Protein AF-A0A3N5Y7V4-F1 (afdb_monomer)

Foldseek 3Di:
DDDDDDDDDDCAQVNQLVVCLVVQHKKKWKWWWAQPVQRAIQIDMFMGHHDNVVRQVVVQPPDDVVVVVRTDGIDTDDMGRDPLLNLLVSQLVCVVRFHAVCVVGRHPHPHGSDDPPDPCNVVSVVSVCVRPNHDD

Solvent-accessible surface area (backbone atoms only — not comparable to full-atom values): 7579 Å² total; per-residue (Å²): 138,84,86,75,87,73,93,77,77,89,72,49,58,67,55,56,35,51,55,32,34,77,68,64,33,67,36,24,29,24,30,38,23,44,20,83,87,78,70,28,40,28,52,39,69,48,68,35,61,48,55,66,64,60,34,48,51,56,55,61,71,43,97,49,74,54,55,84,71,52,29,50,74,72,42,83,73,51,65,31,73,45,66,48,25,34,47,16,42,26,32,52,46,30,50,74,42,43,22,20,38,75,77,79,28,62,16,58,26,65,55,63,76,55,58,92,83,44,88,57,48,66,57,23,41,48,38,14,35,75,69,68,48,79,88,130

Nearest PDB structures (foldseek):
  9cgu-assembly1_A  TM=3.279E-01  e=9.730E-01  Streptococcus pyogenes
  8ygj-assembly1_A  TM=2.634E-01  e=5.806E-01  Streptococcus pyogenes serotype M1
  8kag-assembly1_B  TM=3.037E-01  e=9.122E-01  Streptococcus pyogenes serotype M1
  8kaj-assembly1_B  TM=1.884E-01  e=5.806E-01  Streptococcus pyogenes serotype M1
  8fzt-assembly1_E  TM=1.696E-01  e=7.047E-01  Streptococcus pyogenes

Sequence (136 aa):
MGYAPYVGELIDAYDLVSVAVEAGQTIYVTYTKTNAQTGEVYSGRASGIGTPEEVVDRRDATPHHKNSEGFGPAVLDKATTDPQAARGREQLLIEKHGSARSAGGTSGNAINGISSRNQKKATYIKKAIEWFGKVF

pLDDT: mean 88.81, std 15.63, range [35.41, 98.31]

Secondary structure (DSSP, 8-state):
----PPSSS---HHHHHHHHHHTT--EEEEEEEEBTTT--EEEEEEEESS-HHHHHHHHHHS--HHHHTTB---EEEEEES-HHHHHHHHHHHHHHTT--GGGT--SS-SS-SS-TT-TTHHHHHHHHHHHH----

Mean predicted aligned error: 5.89 Å

Radius of gyration: 15.35 Å; Cα contacts (8 Å, |Δi|>4): 248; chains: 1; bounding box: 39×33×46 Å

Structure (mmCIF, N/CA/C/O backbone):
data_AF-A0A3N5Y7V4-F1
#
_entry.id   AF-A0A3N5Y7V4-F1
#
loop_
_atom_site.group_PDB
_atom_site.id
_atom_site.type_symbol
_atom_site.label_atom_id
_atom_site.label_alt_id
_atom_site.label_comp_id
_atom_site.label_asym_id
_atom_site.label_entity_id
_atom_site.label_seq_id
_atom_site.pdbx_PDB_ins_code
_atom_site.Cartn_x
_atom_site.Cartn_y
_atom_site.Cartn_z
_atom_site.occupancy
_atom_site.B_iso_or_equiv
_atom_site.auth_seq_id
_atom_site.auth_comp_id
_atom_site.auth_asym_id
_atom_site.auth_atom_id
_atom_site.pdbx_PDB_model_num
ATOM 1 N N . MET A 1 1 ? 22.535 -0.803 -10.447 1.00 35.41 1 MET A N 1
ATOM 2 C CA . MET A 1 1 ? 22.234 -1.543 -11.687 1.00 35.41 1 MET A CA 1
ATOM 3 C C . MET A 1 1 ? 20.761 -1.301 -11.977 1.00 35.41 1 MET A C 1
ATOM 5 O O . MET A 1 1 ? 19.920 -1.841 -11.276 1.00 35.41 1 MET A O 1
ATOM 9 N N . GLY A 1 2 ? 20.461 -0.316 -12.826 1.00 36.81 2 GLY A N 1
ATOM 10 C CA . GLY A 1 2 ? 19.090 0.126 -13.086 1.00 36.81 2 GLY A CA 1
ATOM 11 C C . GLY A 1 2 ? 18.507 -0.653 -14.254 1.00 36.81 2 GLY A C 1
ATOM 12 O O . GLY A 1 2 ? 19.068 -0.603 -15.343 1.00 36.81 2 GLY A O 1
ATOM 13 N N . TYR A 1 3 ? 17.406 -1.362 -14.025 1.00 40.50 3 TYR A N 1
ATOM 14 C CA . TYR A 1 3 ? 16.579 -1.876 -15.109 1.00 40.50 3 TYR A CA 1
ATOM 15 C C . TYR A 1 3 ? 15.695 -0.731 -15.607 1.00 40.50 3 TYR A C 1
ATOM 17 O O . TYR A 1 3 ? 14.761 -0.312 -14.927 1.00 40.50 3 TYR A O 1
ATOM 25 N N . ALA A 1 4 ? 16.030 -0.188 -16.773 1.00 38.94 4 ALA A N 1
ATOM 26 C CA . ALA A 1 4 ? 15.096 0.580 -17.582 1.00 38.94 4 ALA A CA 1
ATOM 27 C C . ALA A 1 4 ? 14.475 -0.408 -18.580 1.00 38.94 4 ALA A C 1
ATOM 29 O O . ALA A 1 4 ? 15.222 -0.913 -19.422 1.00 38.94 4 ALA A O 1
ATOM 30 N N . PRO A 1 5 ? 13.175 -0.749 -18.494 1.00 51.03 5 PRO A N 1
ATOM 31 C CA . PRO A 1 5 ? 12.585 -1.593 -19.516 1.00 51.03 5 PRO A CA 1
ATOM 32 C C . PRO A 1 5 ? 12.507 -0.803 -20.824 1.00 51.03 5 PRO A C 1
ATOM 34 O O . PRO A 1 5 ? 11.995 0.318 -20.888 1.00 51.03 5 PRO A O 1
ATOM 37 N N . TYR A 1 6 ? 13.132 -1.410 -21.829 1.00 47.09 6 TYR A N 1
ATOM 38 C CA . TYR A 1 6 ? 13.212 -0.988 -23.214 1.00 47.09 6 TYR A CA 1
ATOM 39 C C . TYR 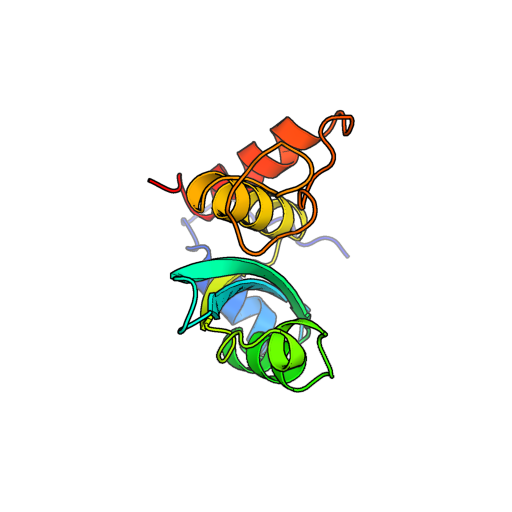A 1 6 ? 11.823 -1.001 -23.862 1.00 47.09 6 TYR A C 1
ATOM 41 O O . TYR A 1 6 ? 10.941 -1.774 -23.502 1.00 47.09 6 TYR A O 1
ATOM 49 N N . VAL A 1 7 ? 11.673 -0.115 -24.835 1.00 51.66 7 VAL A N 1
ATOM 50 C CA . VAL A 1 7 ? 10.528 0.061 -25.726 1.00 51.66 7 VAL A CA 1
ATOM 51 C C . VAL A 1 7 ? 10.233 -1.194 -26.561 1.00 51.66 7 VAL A C 1
ATOM 53 O O . VAL A 1 7 ? 11.108 -1.669 -27.278 1.00 51.66 7 VAL A O 1
ATOM 56 N N . GLY A 1 8 ? 8.983 -1.664 -26.530 1.00 39.25 8 GLY A N 1
ATOM 57 C CA . GLY A 1 8 ? 8.447 -2.674 -27.450 1.00 39.25 8 GLY A CA 1
ATOM 58 C C . GLY A 1 8 ? 7.723 -3.798 -26.712 1.00 39.25 8 GLY A C 1
ATOM 59 O O . GLY A 1 8 ? 8.375 -4.630 -26.106 1.00 39.25 8 GLY A O 1
ATOM 60 N N . GLU A 1 9 ? 6.392 -3.804 -26.811 1.00 46.28 9 GLU A N 1
ATOM 61 C CA . GLU A 1 9 ? 5.428 -4.686 -26.125 1.00 46.28 9 GLU A CA 1
ATOM 62 C C . GLU A 1 9 ? 5.101 -4.272 -24.677 1.00 46.28 9 GLU A C 1
ATOM 64 O O . GLU A 1 9 ? 5.963 -4.106 -23.817 1.00 46.28 9 GLU A O 1
ATOM 69 N N . LEU A 1 10 ? 3.811 -4.015 -24.430 1.00 47.25 10 LEU A N 1
ATOM 70 C CA . LEU A 1 10 ? 3.253 -3.716 -23.111 1.00 47.25 10 LEU A CA 1
ATOM 71 C C . LEU A 1 10 ? 3.360 -4.979 -22.254 1.00 47.25 10 LEU A C 1
ATOM 73 O O . LEU A 1 10 ? 2.422 -5.765 -22.191 1.00 47.25 10 LEU A O 1
ATOM 77 N N . ILE A 1 11 ? 4.513 -5.173 -21.621 1.00 54.28 11 ILE A N 1
ATOM 78 C CA . ILE A 1 11 ? 4.654 -6.109 -20.509 1.00 54.28 11 ILE A CA 1
ATOM 79 C C . ILE A 1 11 ? 3.672 -5.631 -19.432 1.00 54.28 11 ILE A C 1
ATOM 81 O O . ILE A 1 11 ? 3.804 -4.507 -18.933 1.00 54.28 11 ILE A O 1
ATOM 85 N N . ASP A 1 12 ? 2.652 -6.435 -19.125 1.00 65.19 12 ASP A N 1
ATOM 86 C CA . ASP A 1 12 ? 1.695 -6.100 -18.070 1.00 65.19 12 ASP A CA 1
ATOM 87 C C . ASP A 1 12 ? 2.447 -6.030 -16.728 1.00 65.19 12 ASP A C 1
ATOM 89 O O . ASP A 1 12 ? 3.474 -6.679 -16.516 1.00 65.19 12 ASP A O 1
ATOM 93 N N . ALA A 1 13 ? 1.951 -5.237 -15.783 1.00 63.50 13 ALA A N 1
ATOM 94 C CA . ALA A 1 13 ? 2.515 -5.134 -14.441 1.00 63.50 13 ALA A CA 1
ATOM 95 C C . ALA A 1 13 ? 2.708 -6.514 -13.782 1.00 63.50 13 ALA A C 1
ATOM 97 O O . ALA A 1 13 ? 3.644 -6.696 -13.000 1.00 63.50 13 ALA A O 1
ATOM 98 N N . TYR A 1 14 ? 1.845 -7.480 -14.115 1.00 67.31 14 TYR A N 1
ATOM 99 C CA . TYR A 1 14 ? 1.928 -8.859 -13.638 1.00 67.31 14 TYR A CA 1
ATOM 100 C C . TYR A 1 14 ? 3.138 -9.622 -14.206 1.00 67.31 14 TYR A C 1
ATOM 102 O O . TYR A 1 14 ? 3.795 -10.372 -13.479 1.00 67.31 14 TYR A O 1
ATOM 110 N N . ASP A 1 15 ? 3.499 -9.364 -15.462 1.00 82.25 15 ASP A N 1
ATOM 111 C CA . ASP A 1 15 ? 4.665 -9.971 -16.105 1.00 82.25 15 ASP A CA 1
ATOM 112 C C . ASP A 1 15 ? 5.966 -9.416 -15.504 1.00 82.25 15 ASP A C 1
ATOM 114 O O . ASP A 1 15 ? 6.892 -10.173 -15.212 1.00 82.25 15 ASP A O 1
ATOM 118 N N . LEU A 1 16 ? 6.026 -8.111 -15.199 1.00 88.44 16 LEU A N 1
ATOM 119 C CA . LEU A 1 16 ? 7.190 -7.511 -14.524 1.00 88.44 16 LEU A CA 1
ATOM 120 C C . LEU A 1 16 ? 7.408 -8.063 -13.111 1.00 88.44 16 LEU A C 1
ATOM 122 O O . LEU A 1 16 ? 8.551 -8.243 -12.686 1.00 88.44 16 LEU A O 1
ATOM 126 N N . VAL A 1 17 ? 6.325 -8.306 -12.369 1.00 93.00 17 VAL A N 1
ATOM 127 C CA . VAL A 1 17 ? 6.404 -8.912 -11.034 1.00 93.00 17 VAL A CA 1
ATOM 128 C C . VAL A 1 17 ? 6.904 -10.347 -11.142 1.00 93.00 17 VAL A C 1
ATOM 130 O O . VAL A 1 17 ? 7.823 -10.703 -10.413 1.00 93.00 17 VAL A O 1
ATOM 133 N N . SER A 1 18 ? 6.373 -11.138 -12.075 1.00 92.44 18 SER A N 1
ATOM 134 C CA . SER A 1 18 ? 6.783 -12.535 -12.270 1.00 92.44 18 SER A CA 1
ATOM 135 C C . SER A 1 18 ? 8.274 -12.646 -12.608 1.00 92.44 18 SER A C 1
ATOM 137 O O . SER A 1 18 ? 8.999 -13.374 -11.932 1.00 92.44 18 SER A O 1
ATOM 139 N N . VAL A 1 19 ? 8.773 -11.820 -13.537 1.00 94.25 19 VAL A N 1
ATOM 140 C CA . VAL A 1 19 ? 10.209 -11.746 -13.872 1.00 94.25 19 VAL A CA 1
ATOM 141 C C . VAL A 1 19 ? 11.060 -11.377 -12.652 1.00 94.25 19 VAL A C 1
ATOM 143 O O . VAL A 1 19 ? 12.121 -11.960 -12.428 1.00 94.25 19 VAL A O 1
ATOM 146 N N . ALA A 1 20 ? 10.611 -10.419 -11.837 1.00 94.69 20 ALA A N 1
ATOM 147 C CA . ALA A 1 20 ? 11.326 -10.037 -10.622 1.00 94.69 20 ALA A CA 1
ATOM 148 C C . ALA A 1 20 ? 11.359 -11.173 -9.588 1.00 94.69 20 ALA A C 1
ATOM 150 O O . ALA A 1 20 ? 12.398 -11.390 -8.963 1.00 94.69 20 ALA A O 1
ATOM 151 N N . VAL A 1 21 ? 10.257 -11.914 -9.425 1.00 95.62 21 VAL A N 1
ATOM 152 C CA . VAL A 1 21 ? 10.183 -13.081 -8.533 1.00 95.62 21 VAL A CA 1
ATOM 153 C C . VAL A 1 21 ? 11.150 -14.172 -8.990 1.00 95.62 21 VAL A C 1
ATOM 155 O O . VAL A 1 21 ? 11.956 -14.636 -8.184 1.00 95.62 21 VAL A O 1
ATOM 158 N N . GLU A 1 22 ? 11.136 -14.525 -10.277 1.00 95.81 22 GLU A N 1
ATOM 159 C CA . GLU A 1 22 ? 12.045 -15.519 -10.868 1.00 95.81 22 GLU A CA 1
ATOM 160 C C . GLU A 1 22 ? 13.518 -15.113 -10.728 1.00 95.81 22 GLU A C 1
ATOM 162 O O . GLU A 1 22 ? 14.379 -15.943 -10.438 1.00 95.81 22 GLU A O 1
ATOM 167 N N . ALA A 1 23 ? 13.811 -13.818 -10.860 1.00 96.12 23 ALA A N 1
ATOM 168 C CA . ALA A 1 23 ? 15.148 -13.263 -10.674 1.00 96.12 23 ALA A CA 1
ATOM 169 C C . ALA A 1 23 ? 15.561 -13.100 -9.194 1.00 96.12 23 ALA A C 1
ATOM 171 O O . ALA A 1 23 ? 16.647 -12.581 -8.921 1.00 96.12 23 ALA A O 1
ATOM 172 N N . GLY A 1 24 ? 14.715 -13.486 -8.231 1.00 95.94 24 GLY A N 1
ATOM 173 C CA . GLY A 1 24 ? 14.986 -13.334 -6.797 1.00 95.94 24 GLY A CA 1
ATOM 174 C C . GLY A 1 24 ? 15.076 -11.874 -6.339 1.00 95.94 24 GLY A C 1
ATOM 175 O O . GLY A 1 24 ? 15.766 -11.559 -5.367 1.00 95.94 24 GLY A O 1
ATOM 176 N N . GLN A 1 25 ? 14.419 -10.960 -7.049 1.00 97.38 25 GLN A N 1
ATOM 177 C CA . GLN A 1 25 ? 14.408 -9.534 -6.745 1.00 97.38 25 GLN A CA 1
ATOM 178 C C . GLN A 1 25 ? 13.312 -9.182 -5.733 1.00 97.38 25 GLN A C 1
ATOM 180 O O . GLN A 1 25 ? 12.360 -9.924 -5.500 1.00 97.38 25 GLN A O 1
ATOM 185 N N . THR A 1 26 ? 13.459 -8.018 -5.097 1.00 97.38 26 THR A N 1
ATOM 186 C CA . THR A 1 26 ? 12.434 -7.501 -4.184 1.00 97.38 26 THR A CA 1
ATOM 187 C C . THR A 1 26 ? 11.239 -6.977 -4.971 1.00 97.38 26 THR A C 1
ATOM 189 O O . THR A 1 26 ? 11.396 -6.115 -5.835 1.00 97.38 26 THR A O 1
ATOM 192 N N . ILE A 1 27 ? 10.049 -7.431 -4.593 1.00 98.06 27 ILE A N 1
ATOM 193 C CA . ILE A 1 27 ? 8.769 -6.877 -5.03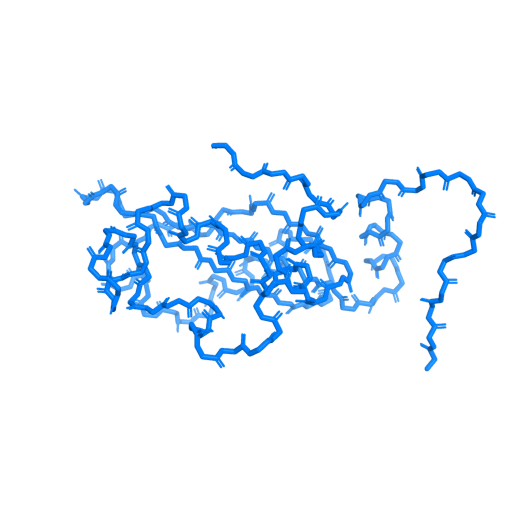0 1.00 98.06 27 ILE A CA 1
ATOM 194 C C . ILE A 1 27 ? 8.110 -6.098 -3.888 1.00 98.06 27 ILE A C 1
ATOM 196 O O . ILE A 1 27 ? 8.488 -6.214 -2.717 1.00 98.06 27 ILE A O 1
ATOM 200 N N . TYR A 1 28 ? 7.101 -5.307 -4.230 1.00 98.19 28 TYR A N 1
ATOM 201 C CA . TYR A 1 28 ? 6.310 -4.503 -3.310 1.00 98.19 28 TYR A CA 1
ATOM 202 C C . TYR A 1 28 ? 4.844 -4.874 -3.457 1.00 98.19 28 TYR A C 1
ATOM 204 O O . TYR A 1 28 ? 4.321 -4.927 -4.567 1.00 98.19 28 TYR A O 1
ATOM 212 N N . VAL A 1 29 ? 4.170 -5.088 -2.336 1.00 98.06 29 VAL A N 1
ATOM 213 C CA . VAL A 1 29 ? 2.758 -5.468 -2.298 1.00 98.06 29 VAL A CA 1
ATOM 214 C C . VAL A 1 29 ? 1.956 -4.467 -1.489 1.00 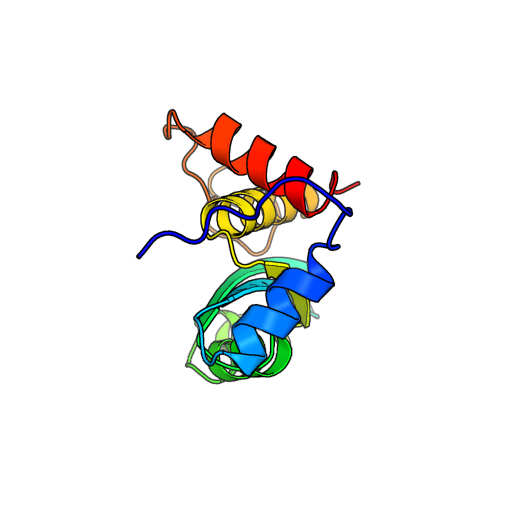98.06 29 VAL A C 1
ATOM 216 O O . VAL A 1 29 ? 2.466 -3.832 -0.563 1.00 98.06 29 VAL A O 1
ATOM 219 N N . THR A 1 30 ? 0.681 -4.359 -1.824 1.00 98.12 30 THR A N 1
ATOM 220 C CA . THR A 1 30 ? -0.344 -3.713 -1.005 1.00 98.12 30 THR A CA 1
ATOM 221 C C . THR A 1 30 ? -1.388 -4.744 -0.621 1.00 98.12 30 THR A C 1
ATOM 223 O O . THR A 1 30 ? -1.617 -5.700 -1.359 1.00 98.12 30 THR A O 1
ATOM 226 N N . TYR A 1 31 ? -1.982 -4.578 0.551 1.00 97.50 31 TYR A N 1
ATOM 227 C CA . TYR A 1 31 ? -2.959 -5.510 1.098 1.00 97.50 31 TYR A CA 1
ATOM 228 C C . TYR A 1 31 ? -3.977 -4.766 1.954 1.00 97.50 31 TYR A C 1
ATOM 230 O O . TYR A 1 31 ? -3.750 -3.626 2.379 1.00 97.50 31 TYR A O 1
ATOM 238 N N . THR A 1 32 ? -5.085 -5.437 2.242 1.00 97.19 32 THR A N 1
ATOM 239 C CA . THR A 1 32 ? -6.095 -4.964 3.188 1.00 97.19 32 THR A CA 1
ATOM 240 C C . THR A 1 32 ? -6.324 -5.976 4.301 1.00 97.19 32 THR A C 1
ATOM 242 O O . THR A 1 32 ? -6.032 -7.159 4.151 1.00 97.19 32 THR A O 1
ATOM 245 N N . LYS A 1 33 ? -6.818 -5.500 5.442 1.00 96.25 33 LYS A N 1
ATOM 246 C CA . LYS A 1 33 ? -7.310 -6.315 6.554 1.00 96.25 33 LYS A CA 1
ATOM 247 C C . LYS A 1 33 ? -8.661 -5.765 6.965 1.00 96.25 33 LYS A C 1
ATOM 249 O O . LYS A 1 33 ? -8.792 -4.549 7.102 1.00 96.25 33 LYS A O 1
ATOM 254 N N . THR A 1 34 ? -9.625 -6.634 7.228 1.00 96.19 34 THR A N 1
ATOM 255 C CA . THR A 1 34 ? -10.970 -6.216 7.643 1.00 96.19 34 THR A CA 1
ATOM 256 C C . THR A 1 34 ? -11.203 -6.589 9.097 1.00 96.19 34 THR A C 1
ATOM 258 O O . THR A 1 34 ? -10.943 -7.722 9.503 1.00 96.19 34 THR A O 1
ATOM 261 N N . ASN A 1 35 ? -11.695 -5.643 9.890 1.00 95.12 35 ASN A N 1
ATOM 262 C CA . ASN A 1 35 ? -12.206 -5.928 11.220 1.00 95.12 35 ASN A CA 1
ATOM 263 C C . ASN A 1 35 ? -13.641 -6.452 11.095 1.00 95.12 35 ASN A C 1
ATOM 265 O O . ASN A 1 35 ? -14.536 -5.733 10.656 1.00 95.12 35 ASN A O 1
ATOM 269 N N . ALA A 1 36 ? -13.863 -7.711 11.472 1.00 91.31 36 ALA A N 1
ATOM 270 C CA . ALA A 1 36 ? -15.166 -8.357 11.315 1.00 91.31 36 ALA A CA 1
ATOM 271 C C . ALA A 1 36 ? -16.254 -7.778 12.240 1.00 91.31 36 ALA A C 1
ATOM 273 O O . ALA A 1 36 ? -17.436 -7.938 11.956 1.00 91.31 36 ALA A O 1
ATOM 274 N N . GLN A 1 37 ? -15.869 -7.116 13.337 1.00 92.44 37 GLN A N 1
ATOM 275 C CA . GLN A 1 37 ? -16.805 -6.526 14.297 1.00 92.44 37 GLN A CA 1
ATOM 276 C C . GLN A 1 37 ? -17.211 -5.105 13.899 1.00 92.44 37 GLN A C 1
ATOM 278 O O . GLN A 1 37 ? -18.379 -4.747 14.014 1.00 92.44 37 GLN A O 1
ATOM 283 N N . THR A 1 38 ? -16.255 -4.290 13.443 1.00 93.88 38 THR A N 1
ATOM 284 C CA . THR A 1 38 ? -16.492 -2.867 13.138 1.00 93.88 38 THR A CA 1
ATOM 285 C C . THR A 1 38 ? -16.725 -2.591 11.654 1.00 93.88 38 THR A C 1
ATOM 287 O O . THR A 1 38 ? -17.229 -1.526 11.306 1.00 93.88 38 THR A O 1
ATOM 290 N N . GLY A 1 39 ? -16.347 -3.517 10.767 1.00 94.50 39 GLY A N 1
ATOM 291 C CA . GLY A 1 39 ? -16.351 -3.314 9.316 1.00 94.50 39 GLY A CA 1
ATOM 292 C C . GLY A 1 39 ? -15.218 -2.413 8.810 1.00 94.50 39 GLY A C 1
ATOM 293 O O . GLY A 1 39 ? -15.129 -2.153 7.612 1.00 94.50 39 GLY A O 1
ATOM 294 N N . GLU A 1 40 ? -14.338 -1.936 9.695 1.00 95.75 40 GLU A N 1
ATOM 295 C CA . GLU A 1 40 ? -13.214 -1.087 9.310 1.00 95.75 40 GLU A CA 1
ATOM 296 C C . GLU A 1 40 ? -12.217 -1.857 8.445 1.00 95.75 40 GLU A C 1
ATOM 298 O O . GLU A 1 40 ? -11.878 -3.012 8.722 1.00 95.75 40 GLU A O 1
ATOM 303 N N . VAL A 1 41 ? -11.680 -1.181 7.430 1.00 97.12 41 VAL A N 1
ATOM 304 C CA . VAL A 1 41 ? -10.639 -1.736 6.562 1.00 97.12 41 VAL A CA 1
ATOM 305 C C . VAL A 1 41 ? -9.324 -1.021 6.831 1.00 97.12 41 VAL A C 1
ATOM 307 O O . VAL A 1 41 ? -9.218 0.198 6.692 1.00 97.12 41 VAL A O 1
ATOM 310 N N . TYR A 1 42 ? -8.312 -1.784 7.230 1.00 96.75 42 TYR A N 1
ATOM 311 C CA . TYR A 1 42 ? -6.928 -1.339 7.307 1.00 96.75 42 TYR A CA 1
ATOM 312 C C . TYR A 1 42 ? -6.236 -1.630 5.979 1.00 96.75 42 TYR A C 1
ATOM 314 O O . TYR A 1 42 ? -6.272 -2.757 5.497 1.00 96.75 42 TYR A O 1
ATOM 322 N N . SER A 1 43 ? -5.574 -0.632 5.408 1.00 97.50 43 SER A N 1
ATOM 323 C CA . SER A 1 43 ? -4.785 -0.759 4.182 1.00 97.50 43 SER A CA 1
ATOM 324 C C . SER A 1 43 ? -3.299 -0.664 4.507 1.00 97.50 43 SER A C 1
ATOM 326 O O . SER A 1 43 ? -2.882 0.232 5.245 1.00 97.50 43 SER A O 1
ATOM 328 N N . GLY A 1 44 ? -2.493 -1.568 3.959 1.00 96.56 44 GLY A N 1
ATOM 329 C CA . GLY A 1 44 ? -1.061 -1.627 4.223 1.00 96.56 44 GLY A CA 1
ATOM 330 C C . GLY A 1 44 ? -0.238 -1.968 2.989 1.00 96.56 44 GLY A C 1
ATOM 331 O O . GLY A 1 44 ? -0.762 -2.291 1.922 1.00 96.56 44 GLY A O 1
ATOM 332 N N . ARG A 1 45 ? 1.084 -1.903 3.157 1.00 97.25 45 ARG A N 1
ATOM 333 C CA . ARG A 1 45 ? 2.072 -2.325 2.159 1.00 97.25 45 ARG A CA 1
ATOM 334 C C . ARG A 1 45 ? 3.218 -3.110 2.787 1.00 97.25 45 ARG A C 1
ATOM 336 O O . ARG A 1 45 ? 3.520 -2.937 3.971 1.00 97.25 45 ARG A O 1
ATOM 343 N N . ALA A 1 46 ? 3.870 -3.940 1.986 1.00 97.00 46 ALA A N 1
ATOM 344 C CA . ALA A 1 46 ? 5.057 -4.701 2.364 1.00 97.00 46 ALA A CA 1
ATOM 345 C C . ALA A 1 46 ? 6.001 -4.868 1.167 1.00 97.00 46 ALA A C 1
ATOM 347 O O . ALA A 1 46 ? 5.666 -4.502 0.041 1.00 97.00 46 ALA A O 1
ATOM 348 N N . SER A 1 47 ? 7.195 -5.395 1.422 1.00 97.81 47 SER A N 1
ATOM 349 C CA . SER A 1 47 ? 8.173 -5.718 0.387 1.00 97.81 47 SER A CA 1
ATOM 350 C C . SER A 1 47 ? 8.979 -6.943 0.776 1.00 97.81 47 SER A C 1
ATOM 352 O O . SER A 1 47 ? 9.256 -7.142 1.960 1.00 97.81 47 SER A O 1
ATOM 354 N N . GLY A 1 48 ? 9.416 -7.711 -0.211 1.00 97.62 48 GLY A N 1
ATOM 355 C CA . GLY A 1 48 ? 10.278 -8.863 0.005 1.00 97.62 48 GLY A CA 1
ATOM 356 C C . GLY A 1 48 ? 10.575 -9.603 -1.291 1.00 97.62 48 GLY A C 1
ATOM 357 O O . GLY A 1 48 ? 10.061 -9.247 -2.346 1.00 97.62 48 GLY A O 1
ATOM 358 N N . ILE A 1 49 ? 11.422 -10.622 -1.190 1.00 96.88 49 ILE A N 1
ATOM 359 C CA . ILE A 1 49 ? 11.701 -11.588 -2.264 1.00 96.88 49 ILE A CA 1
ATOM 360 C C . ILE A 1 49 ? 10.720 -12.756 -2.136 1.00 96.88 49 ILE A C 1
ATOM 362 O O . ILE A 1 49 ? 10.435 -13.154 -1.003 1.00 96.88 49 ILE A O 1
ATOM 366 N N . GLY A 1 50 ? 10.248 -13.304 -3.253 1.00 96.50 50 GLY A N 1
ATOM 367 C CA . GLY A 1 50 ? 9.236 -14.366 -3.312 1.00 96.50 50 GLY A CA 1
ATOM 368 C C . GLY A 1 50 ? 7.942 -13.871 -3.953 1.00 96.50 50 GLY A C 1
ATOM 369 O O . GLY A 1 50 ? 7.854 -12.713 -4.363 1.00 96.50 50 GLY A O 1
ATOM 370 N N . THR A 1 51 ? 6.944 -14.742 -4.036 1.00 97.31 51 THR A N 1
ATOM 371 C CA . THR A 1 51 ? 5.630 -14.421 -4.609 1.00 97.31 51 THR A CA 1
ATOM 372 C C . THR A 1 51 ? 4.912 -13.318 -3.814 1.00 97.31 51 THR A C 1
ATOM 374 O O . THR A 1 51 ? 5.190 -13.120 -2.623 1.00 97.31 51 THR A O 1
ATOM 377 N N . PRO A 1 52 ? 3.983 -12.568 -4.437 1.00 97.56 52 PRO A N 1
ATOM 378 C CA . PRO A 1 52 ? 3.182 -11.565 -3.738 1.00 97.56 52 PRO A CA 1
ATOM 379 C C . PRO A 1 52 ? 2.490 -12.088 -2.473 1.00 97.56 52 PRO A C 1
ATOM 381 O O . PRO A 1 52 ? 2.514 -11.418 -1.439 1.00 97.56 52 PRO A O 1
ATOM 384 N N . GLU A 1 53 ? 1.924 -13.288 -2.543 1.00 97.44 53 GLU A N 1
ATOM 385 C CA . GLU A 1 53 ? 1.245 -13.977 -1.449 1.00 97.44 53 GLU A CA 1
ATOM 386 C C . GLU A 1 53 ? 2.222 -14.267 -0.304 1.00 97.44 53 GLU A C 1
ATOM 388 O O . GLU A 1 53 ? 1.977 -13.852 0.825 1.00 97.44 53 GLU A O 1
ATOM 393 N N . GLU A 1 54 ? 3.402 -14.829 -0.587 1.00 97.25 54 GLU A N 1
ATOM 394 C CA . GLU A 1 54 ? 4.433 -15.083 0.433 1.00 97.25 54 GLU A CA 1
ATOM 395 C C . GLU A 1 54 ? 4.950 -13.798 1.101 1.00 97.25 54 GLU A C 1
ATOM 397 O O . GLU A 1 54 ? 5.381 -13.804 2.261 1.00 97.25 54 GLU A O 1
ATOM 402 N N . VAL A 1 55 ? 4.985 -12.673 0.378 1.00 97.38 55 VAL A N 1
ATOM 403 C CA . VAL A 1 55 ? 5.331 -11.368 0.965 1.00 97.38 55 VAL A CA 1
ATOM 404 C C . VAL A 1 55 ? 4.234 -10.900 1.925 1.00 97.38 55 VAL A C 1
ATOM 406 O O . VAL A 1 55 ? 4.560 -10.401 3.007 1.00 97.38 55 VAL A O 1
ATOM 409 N N . VAL A 1 56 ? 2.957 -11.065 1.564 1.00 96.31 56 VAL A N 1
ATOM 410 C CA . VAL A 1 56 ? 1.821 -10.727 2.437 1.00 96.31 56 VAL A CA 1
ATOM 411 C C . VAL A 1 56 ? 1.775 -11.646 3.655 1.00 96.31 56 VAL A C 1
ATOM 413 O O . VAL A 1 56 ? 1.697 -11.138 4.770 1.00 96.31 56 VAL A O 1
ATOM 416 N N . ASP A 1 57 ? 1.929 -12.954 3.478 1.00 94.69 57 ASP A N 1
ATOM 417 C CA . ASP A 1 57 ? 1.867 -13.935 4.564 1.00 94.69 57 ASP A CA 1
ATOM 418 C C . ASP A 1 57 ? 2.976 -13.709 5.595 1.00 94.69 57 ASP A C 1
ATOM 420 O O . ASP A 1 57 ? 2.721 -13.663 6.799 1.00 94.69 57 ASP A O 1
ATOM 424 N N . ARG A 1 58 ? 4.218 -13.466 5.150 1.00 94.31 58 ARG A N 1
ATOM 425 C CA . ARG A 1 58 ? 5.319 -13.120 6.071 1.00 94.31 58 ARG A CA 1
ATOM 426 C C . ARG A 1 58 ? 5.076 -11.808 6.797 1.00 94.31 58 ARG A C 1
ATOM 428 O O . ARG A 1 58 ? 5.436 -11.676 7.971 1.00 94.31 58 ARG A O 1
ATOM 435 N N . ARG A 1 59 ? 4.497 -10.823 6.102 1.00 92.12 59 ARG A N 1
ATOM 436 C CA . ARG A 1 59 ? 4.101 -9.572 6.740 1.00 92.12 59 ARG A CA 1
ATOM 437 C C . ARG A 1 59 ? 3.069 -9.866 7.821 1.00 92.12 59 ARG A C 1
ATOM 439 O O . ARG A 1 59 ? 3.272 -9.419 8.938 1.00 92.12 59 ARG A O 1
ATOM 446 N N . ASP A 1 60 ? 2.027 -10.629 7.519 1.00 90.94 60 ASP A N 1
ATOM 447 C CA . ASP A 1 60 ? 0.925 -10.910 8.441 1.00 90.94 60 ASP A CA 1
ATOM 448 C C . ASP A 1 60 ? 1.333 -11.769 9.648 1.00 90.94 60 ASP A C 1
ATOM 450 O O . ASP A 1 60 ? 0.835 -11.560 10.755 1.00 90.94 60 ASP A O 1
ATOM 454 N N . ALA A 1 61 ? 2.291 -12.680 9.453 1.00 84.69 61 ALA A N 1
ATOM 455 C CA . ALA A 1 61 ? 2.860 -13.530 10.497 1.00 84.69 61 ALA A CA 1
ATOM 456 C C . ALA A 1 61 ? 3.731 -12.761 11.507 1.00 84.69 61 ALA A C 1
ATOM 458 O O . ALA A 1 61 ? 3.924 -13.209 12.639 1.00 84.69 61 ALA A O 1
ATOM 459 N N . THR A 1 62 ? 4.271 -11.601 11.122 1.00 73.62 62 THR A N 1
ATOM 460 C CA . THR A 1 62 ? 5.008 -10.736 12.051 1.00 73.62 62 THR A CA 1
ATOM 461 C C . THR A 1 62 ? 3.999 -10.076 12.996 1.00 73.62 62 THR A C 1
ATOM 463 O O . THR A 1 62 ? 2.988 -9.575 12.505 1.00 73.62 62 THR A O 1
ATOM 466 N N . PRO A 1 63 ? 4.225 -10.027 14.327 1.00 60.59 63 PRO A N 1
ATOM 467 C CA . PRO A 1 63 ? 3.273 -9.438 15.266 1.00 60.59 63 PRO A CA 1
ATOM 468 C C . PRO A 1 63 ? 2.978 -7.976 14.909 1.00 60.59 63 PRO A C 1
ATOM 470 O O . PRO A 1 63 ? 3.711 -7.048 15.249 1.00 60.59 63 PRO A O 1
ATOM 473 N N . HIS A 1 64 ? 1.875 -7.778 14.195 1.00 59.53 64 HIS A N 1
ATOM 474 C CA . HIS A 1 64 ? 1.315 -6.482 13.882 1.00 59.53 64 HIS A CA 1
ATOM 475 C C . HIS A 1 64 ? 0.179 -6.206 14.853 1.00 59.53 64 HIS A C 1
ATOM 477 O O . HIS A 1 64 ? -0.761 -6.993 14.957 1.00 59.53 64 HIS A O 1
ATOM 483 N N . HIS A 1 65 ? 0.231 -5.040 15.503 1.00 68.19 65 HIS A N 1
ATOM 484 C CA . HIS A 1 65 ? -0.783 -4.536 16.439 1.00 68.19 65 HIS A CA 1
ATOM 485 C C . HIS A 1 65 ? -2.235 -4.659 15.927 1.00 68.19 65 HIS A C 1
ATOM 487 O O . HIS A 1 65 ? -3.172 -4.701 16.715 1.00 68.19 65 HIS A O 1
ATOM 493 N N . LYS A 1 66 ? -2.445 -4.791 14.612 1.00 72.75 66 LYS A N 1
ATOM 494 C CA . LYS A 1 66 ? -3.769 -4.952 14.005 1.00 72.75 66 LYS A CA 1
ATOM 495 C C . LYS A 1 66 ? -4.449 -6.291 14.312 1.00 72.75 66 LYS A C 1
ATOM 497 O O . LYS A 1 66 ? -5.666 -6.298 14.450 1.00 72.75 66 LYS A O 1
ATOM 502 N N . ASN A 1 67 ? -3.704 -7.384 14.504 1.00 70.88 67 ASN A N 1
ATOM 503 C CA . ASN A 1 67 ? -4.305 -8.669 14.900 1.00 70.88 67 ASN A CA 1
ATOM 504 C C . ASN A 1 67 ? -4.900 -8.583 16.310 1.00 70.88 67 ASN A C 1
ATOM 506 O O . ASN A 1 67 ? -6.025 -9.013 16.540 1.00 70.88 67 ASN A O 1
ATOM 510 N N . SER A 1 68 ? -4.187 -7.935 17.239 1.00 74.12 68 SER A N 1
ATOM 511 C CA . SER A 1 68 ? -4.703 -7.663 18.587 1.00 74.12 68 SER A CA 1
ATOM 512 C C . SER A 1 68 ? -5.878 -6.678 18.610 1.00 74.12 68 SER A C 1
ATOM 514 O O . SER A 1 68 ? -6.627 -6.658 19.578 1.00 74.12 68 SER A O 1
ATOM 516 N N . GLU A 1 69 ? -6.063 -5.881 17.554 1.00 79.75 69 GLU A N 1
ATOM 517 C CA . GLU A 1 69 ? -7.193 -4.952 17.392 1.00 79.75 69 GLU A CA 1
ATOM 518 C C . GLU A 1 69 ? -8.426 -5.606 16.724 1.00 79.75 69 GLU A C 1
ATOM 520 O O . GLU A 1 69 ? -9.394 -4.913 16.419 1.00 79.75 69 GLU A O 1
ATOM 525 N N . GLY A 1 70 ? -8.412 -6.924 16.477 1.00 86.31 70 GLY A N 1
ATOM 526 C CA . GLY A 1 70 ? -9.549 -7.661 15.909 1.00 86.31 70 GLY A CA 1
ATOM 527 C C . GLY A 1 70 ? -9.649 -7.632 14.379 1.00 86.31 70 GLY A C 1
ATOM 528 O O . GLY A 1 70 ? -10.675 -8.028 13.823 1.00 86.31 70 GLY A O 1
ATOM 529 N N . PHE A 1 71 ? -8.604 -7.178 13.679 1.00 91.44 71 PHE A N 1
ATOM 530 C CA . PHE A 1 71 ? -8.530 -7.317 12.224 1.00 91.44 71 PHE A CA 1
ATOM 531 C C . PHE A 1 71 ? -8.202 -8.763 11.841 1.00 91.44 71 PHE A C 1
ATOM 533 O O . PHE A 1 71 ? -7.314 -9.378 12.429 1.00 91.44 71 PHE A O 1
ATOM 540 N N . GLY A 1 72 ? -8.907 -9.277 10.831 1.00 92.19 72 GLY A N 1
ATOM 541 C CA . GLY A 1 72 ? -8.651 -10.585 10.232 1.00 92.19 72 GLY A CA 1
ATOM 542 C C . GLY A 1 72 ? -7.339 -10.643 9.436 1.00 92.19 72 GLY A C 1
ATOM 543 O O . GLY A 1 72 ? -6.564 -9.683 9.463 1.00 92.19 72 GLY A O 1
ATOM 544 N N . PRO A 1 73 ? -7.083 -11.751 8.718 1.00 93.31 73 PRO A N 1
ATOM 545 C CA . PRO A 1 73 ? -5.849 -11.942 7.957 1.00 93.31 73 PRO A CA 1
ATOM 546 C C . PRO A 1 73 ? -5.667 -10.886 6.862 1.00 93.31 73 PRO A C 1
ATOM 548 O O . PRO A 1 73 ? -6.632 -10.279 6.384 1.00 93.31 73 PRO A O 1
ATOM 551 N N . ALA A 1 74 ? -4.415 -10.664 6.467 1.00 95.31 74 ALA A N 1
ATOM 552 C CA . ALA A 1 74 ? -4.101 -9.806 5.331 1.00 95.31 74 ALA A CA 1
ATOM 553 C C . ALA A 1 74 ? -4.501 -10.450 3.999 1.00 95.31 74 ALA A C 1
ATOM 555 O O . ALA A 1 74 ? -4.188 -11.603 3.729 1.00 95.31 74 ALA A O 1
ATOM 556 N N . VAL A 1 75 ? -5.170 -9.671 3.150 1.00 96.56 75 VAL A N 1
ATOM 557 C CA . VAL A 1 75 ? -5.588 -10.068 1.802 1.00 96.56 75 VAL A CA 1
ATOM 558 C C . VAL A 1 75 ? -4.852 -9.203 0.788 1.00 96.56 75 VAL A C 1
ATOM 560 O O . VAL A 1 75 ? -4.949 -7.971 0.835 1.00 96.56 75 VAL A O 1
ATOM 563 N N . LEU A 1 76 ? -4.109 -9.844 -0.117 1.00 97.56 76 LEU A N 1
ATOM 564 C CA . LEU A 1 76 ? -3.377 -9.185 -1.199 1.00 97.56 76 LEU A CA 1
ATOM 565 C C . LEU A 1 76 ? -4.317 -8.327 -2.067 1.00 97.56 76 LEU A C 1
ATOM 567 O O . LEU A 1 76 ? -5.375 -8.785 -2.488 1.00 97.56 76 LEU A O 1
ATOM 571 N N . ASP A 1 77 ? -3.908 -7.090 -2.359 1.00 96.94 77 ASP A N 1
ATOM 572 C CA . ASP A 1 77 ? -4.570 -6.202 -3.328 1.00 96.94 77 ASP A CA 1
ATOM 573 C C . ASP A 1 77 ? -3.813 -6.188 -4.664 1.00 96.94 77 ASP A C 1
ATOM 575 O O . ASP A 1 77 ? -4.342 -6.600 -5.698 1.00 96.94 77 ASP A O 1
ATOM 579 N N . LYS A 1 78 ? -2.567 -5.697 -4.650 1.00 96.31 78 LYS A N 1
ATOM 580 C CA . LYS A 1 78 ? -1.714 -5.540 -5.841 1.00 96.31 78 LYS A CA 1
ATOM 581 C C . LYS A 1 78 ? -0.236 -5.721 -5.514 1.00 96.31 78 LYS A C 1
ATOM 583 O O . LYS A 1 78 ? 0.182 -5.453 -4.386 1.00 96.31 78 LYS A O 1
ATOM 588 N N . ALA A 1 79 ? 0.546 -6.082 -6.531 1.00 96.44 79 ALA A N 1
ATOM 589 C CA . ALA A 1 79 ? 2.001 -6.196 -6.488 1.00 96.44 79 ALA A CA 1
ATOM 590 C C . ALA A 1 79 ? 2.666 -5.365 -7.598 1.00 96.44 79 ALA A C 1
ATOM 592 O O . ALA A 1 79 ? 2.081 -5.153 -8.655 1.00 96.44 79 ALA A O 1
ATOM 593 N N . THR A 1 80 ? 3.881 -4.879 -7.358 1.00 95.62 80 THR A N 1
ATOM 594 C CA . THR A 1 80 ? 4.677 -4.080 -8.302 1.00 95.62 80 THR A CA 1
ATOM 595 C C . THR A 1 80 ? 6.163 -4.180 -7.976 1.00 95.62 80 THR A C 1
ATOM 597 O O . THR A 1 80 ? 6.544 -4.493 -6.849 1.00 95.62 80 THR A O 1
ATOM 600 N N . THR A 1 81 ? 7.016 -3.859 -8.942 1.00 96.12 81 THR A N 1
ATOM 601 C CA . THR A 1 81 ? 8.452 -3.639 -8.728 1.00 96.12 81 THR A CA 1
ATOM 602 C C . THR A 1 81 ? 8.781 -2.180 -8.379 1.00 96.12 81 THR A C 1
ATOM 604 O O . THR A 1 81 ? 9.922 -1.872 -8.037 1.00 96.12 81 THR A O 1
ATOM 607 N N . ASP A 1 82 ? 7.795 -1.272 -8.402 1.00 96.06 82 ASP A N 1
ATOM 608 C CA . ASP A 1 82 ? 7.966 0.149 -8.090 1.00 96.06 82 ASP A CA 1
ATOM 609 C C . ASP A 1 82 ? 7.476 0.495 -6.662 1.00 96.06 82 ASP A C 1
ATOM 611 O O . ASP A 1 82 ? 6.266 0.564 -6.399 1.00 96.06 82 ASP A O 1
ATOM 615 N N . PRO A 1 83 ? 8.383 0.816 -5.716 1.00 97.19 83 PRO A N 1
ATOM 616 C CA . PRO A 1 83 ? 7.998 1.168 -4.347 1.00 97.19 83 PRO A CA 1
ATOM 617 C C . PRO A 1 83 ? 7.141 2.438 -4.261 1.00 97.19 83 PRO A C 1
ATOM 619 O O . PRO A 1 83 ? 6.385 2.623 -3.300 1.00 97.19 83 PRO A O 1
ATOM 622 N N . GLN A 1 84 ? 7.259 3.344 -5.235 1.00 97.56 84 GLN A N 1
ATOM 623 C CA . GLN A 1 84 ? 6.482 4.579 -5.290 1.00 97.56 84 GLN A CA 1
ATOM 624 C C . GLN A 1 84 ? 5.026 4.294 -5.649 1.00 97.56 84 GLN A C 1
ATOM 626 O O . GLN A 1 84 ? 4.127 4.887 -5.046 1.00 97.56 84 GLN A O 1
ATOM 631 N N . ALA A 1 85 ? 4.799 3.357 -6.572 1.00 96.44 85 ALA A N 1
ATOM 632 C CA . ALA A 1 85 ? 3.467 2.902 -6.941 1.00 96.44 85 ALA A CA 1
ATOM 633 C C . ALA A 1 85 ? 2.775 2.205 -5.763 1.00 96.44 85 ALA A C 1
ATOM 635 O O . ALA A 1 85 ? 1.647 2.565 -5.427 1.00 96.44 85 ALA A O 1
ATOM 636 N N . ALA A 1 86 ? 3.466 1.305 -5.053 1.00 97.81 86 ALA A N 1
ATOM 637 C CA . ALA A 1 86 ? 2.925 0.667 -3.847 1.00 97.81 86 ALA A CA 1
ATOM 638 C C . ALA A 1 86 ? 2.559 1.694 -2.758 1.00 97.81 86 ALA A C 1
ATOM 640 O O . ALA A 1 86 ? 1.502 1.610 -2.131 1.00 97.81 86 ALA A O 1
ATOM 641 N N . ARG A 1 87 ? 3.400 2.719 -2.557 1.00 98.31 87 ARG A N 1
ATOM 642 C CA . ARG A 1 87 ? 3.119 3.799 -1.598 1.00 98.31 87 ARG A CA 1
ATOM 643 C C . ARG A 1 87 ? 1.896 4.633 -1.986 1.00 98.31 87 ARG A C 1
ATOM 645 O O . ARG A 1 87 ? 1.106 4.995 -1.117 1.00 98.31 87 ARG A O 1
ATOM 652 N N . GLY A 1 88 ? 1.750 4.964 -3.267 1.00 98.00 88 GLY A N 1
ATOM 653 C CA . GLY A 1 88 ? 0.569 5.670 -3.761 1.00 98.00 88 GLY A CA 1
ATOM 654 C C . GLY A 1 88 ? -0.697 4.827 -3.643 1.00 98.00 88 GLY A C 1
ATOM 655 O O . GLY A 1 88 ? -1.727 5.337 -3.208 1.00 98.00 88 GLY A O 1
ATOM 656 N N . ARG A 1 89 ? -0.609 3.531 -3.962 1.00 98.00 89 ARG A N 1
ATOM 657 C CA . ARG A 1 89 ? -1.736 2.597 -3.905 1.00 98.00 89 ARG A CA 1
ATOM 658 C C . ARG A 1 89 ? -2.257 2.430 -2.483 1.00 98.00 89 ARG A C 1
ATOM 660 O O . ARG A 1 89 ? -3.460 2.531 -2.281 1.00 98.00 89 ARG A O 1
ATOM 667 N N . GLU A 1 90 ? -1.370 2.292 -1.497 1.00 98.25 90 GLU A N 1
ATOM 668 C CA . GLU A 1 90 ? -1.761 2.270 -0.083 1.00 98.25 90 GLU A CA 1
ATOM 669 C C . GLU A 1 90 ? -2.538 3.538 0.310 1.00 98.25 90 GLU A C 1
ATOM 671 O O . GLU A 1 90 ? -3.590 3.440 0.935 1.00 98.25 90 GLU A O 1
ATOM 676 N N . GLN A 1 91 ? -2.073 4.729 -0.088 1.00 98.12 91 GLN A N 1
ATOM 677 C CA . GLN A 1 91 ? -2.788 5.973 0.217 1.00 98.12 91 GLN A CA 1
ATOM 678 C C . GLN A 1 91 ? -4.170 6.030 -0.449 1.00 98.12 91 GLN A C 1
ATOM 680 O O . GLN A 1 91 ? -5.122 6.474 0.189 1.00 98.12 91 GLN A O 1
ATOM 685 N N . LEU A 1 92 ? -4.292 5.573 -1.697 1.00 98.19 92 LEU A N 1
ATOM 686 C CA . LEU A 1 92 ? -5.581 5.513 -2.389 1.00 98.19 92 LEU A CA 1
ATOM 687 C C . LEU A 1 92 ? -6.553 4.533 -1.718 1.00 98.19 92 LEU A C 1
ATOM 689 O O . LEU A 1 92 ? -7.737 4.837 -1.616 1.00 98.19 92 LEU A O 1
ATOM 693 N N . LEU A 1 93 ? -6.068 3.385 -1.234 1.00 98.25 93 LEU A N 1
ATOM 694 C CA . LEU A 1 93 ? -6.886 2.437 -0.473 1.00 98.25 93 LEU A CA 1
ATOM 695 C C . LEU A 1 93 ? -7.354 3.042 0.857 1.00 98.25 93 LEU A C 1
ATOM 697 O O . LEU A 1 93 ? -8.532 2.942 1.188 1.00 98.25 93 LEU A O 1
ATOM 701 N N . ILE A 1 94 ? -6.469 3.738 1.582 1.00 98.12 94 ILE A N 1
ATOM 702 C CA . ILE A 1 94 ? -6.843 4.464 2.806 1.00 98.12 94 ILE A CA 1
ATOM 703 C C . ILE A 1 94 ? -7.966 5.462 2.511 1.00 98.12 94 ILE A C 1
ATOM 705 O O . ILE A 1 94 ? -8.954 5.503 3.238 1.00 98.12 94 ILE A O 1
ATOM 709 N N . GLU A 1 95 ? -7.831 6.259 1.450 1.00 96.94 95 GLU A N 1
ATOM 710 C CA . GLU A 1 95 ? -8.835 7.252 1.050 1.00 96.94 95 GLU A CA 1
ATOM 711 C C . GLU A 1 95 ? -10.160 6.583 0.646 1.00 96.94 95 GLU A C 1
ATOM 713 O O . GLU A 1 95 ? -11.214 6.985 1.142 1.00 96.94 95 GLU A O 1
ATOM 718 N N . LYS A 1 96 ? -10.111 5.505 -0.150 1.00 97.31 96 LYS A N 1
ATOM 719 C CA . LYS A 1 96 ? -11.283 4.702 -0.537 1.00 97.31 96 LYS A CA 1
ATOM 720 C C . LYS A 1 96 ? -12.032 4.129 0.666 1.00 97.31 96 LYS A C 1
ATOM 722 O O . LYS A 1 96 ? -13.258 4.113 0.676 1.00 97.31 96 LYS A O 1
ATOM 727 N N . HIS A 1 97 ? -11.311 3.665 1.680 1.00 97.00 97 HIS A N 1
ATOM 728 C CA . HIS A 1 97 ? -11.896 3.043 2.868 1.00 97.00 97 HIS A CA 1
ATOM 729 C C . HIS A 1 97 ? -12.246 4.045 3.976 1.00 97.00 97 HIS A C 1
ATOM 731 O O . HIS A 1 97 ? -12.329 3.675 5.144 1.00 97.00 97 HIS A O 1
ATOM 737 N N . GLY A 1 98 ? -12.473 5.311 3.618 1.00 96.56 98 GLY A N 1
ATOM 738 C CA . GLY A 1 98 ? -12.976 6.322 4.543 1.00 96.56 98 GLY A CA 1
ATOM 739 C C . GLY A 1 98 ? -11.908 7.236 5.129 1.00 96.56 98 GLY A C 1
ATOM 740 O O . GLY A 1 98 ? -12.187 7.925 6.100 1.00 96.56 98 GLY A O 1
ATOM 741 N N . SER A 1 99 ? -10.710 7.299 4.541 1.00 96.88 99 SER A N 1
ATOM 742 C CA . SER A 1 99 ? -9.574 8.117 4.997 1.00 96.88 99 SER A CA 1
ATOM 743 C C . SER A 1 99 ? -9.017 7.730 6.373 1.00 96.88 99 SER A C 1
ATOM 745 O O . SER A 1 99 ? -9.627 7.006 7.160 1.00 96.88 99 SER A O 1
ATOM 747 N N . ALA A 1 100 ? -7.806 8.198 6.681 1.00 97.31 100 ALA A N 1
ATOM 748 C CA . ALA A 1 100 ? -7.164 7.927 7.965 1.00 97.31 100 ALA A CA 1
ATOM 749 C C . ALA A 1 100 ? -7.856 8.651 9.131 1.00 97.31 100 ALA A C 1
ATOM 751 O O . ALA A 1 100 ? -8.282 9.801 8.991 1.00 97.31 100 ALA A O 1
ATOM 752 N N . ARG A 1 101 ? -7.853 8.036 10.320 1.00 96.25 101 ARG A N 1
ATOM 753 C CA . ARG A 1 101 ? -8.451 8.613 11.539 1.00 96.25 101 ARG A CA 1
ATOM 754 C C . ARG A 1 101 ? -7.848 9.967 11.919 1.00 96.25 101 ARG A C 1
ATOM 756 O O . ARG A 1 101 ? -8.575 10.873 12.308 1.00 96.25 101 ARG A O 1
ATOM 763 N N . SER A 1 102 ? -6.542 10.167 11.717 1.00 95.94 102 SER A N 1
ATOM 764 C CA . SER A 1 102 ? -5.880 11.464 11.947 1.00 95.94 102 SER A CA 1
ATOM 765 C C . SER A 1 102 ? -6.406 12.605 11.066 1.00 95.94 102 SER A C 1
ATOM 767 O O . SER A 1 102 ? -6.082 13.761 11.311 1.00 95.94 102 SER A O 1
ATOM 769 N N . ALA A 1 103 ? -7.139 12.283 9.999 1.00 94.94 103 ALA A N 1
ATOM 770 C CA . ALA A 1 103 ? -7.789 13.234 9.104 1.00 94.94 103 ALA A CA 1
ATOM 771 C C . ALA A 1 103 ? -9.321 13.259 9.293 1.00 94.94 103 ALA A C 1
ATOM 773 O O . ALA A 1 103 ? -10.025 13.763 8.425 1.00 94.94 103 ALA A O 1
ATOM 774 N N . GLY A 1 104 ? -9.833 12.701 10.398 1.00 95.75 104 GLY A N 1
ATOM 775 C CA . GLY A 1 104 ? -11.270 12.580 10.667 1.00 95.75 104 GLY A CA 1
ATOM 776 C C . GLY A 1 104 ? -11.957 11.426 9.929 1.00 95.75 104 GLY A C 1
ATOM 777 O O . GLY A 1 104 ? -13.180 11.404 9.854 1.00 95.75 104 GLY A O 1
ATOM 778 N N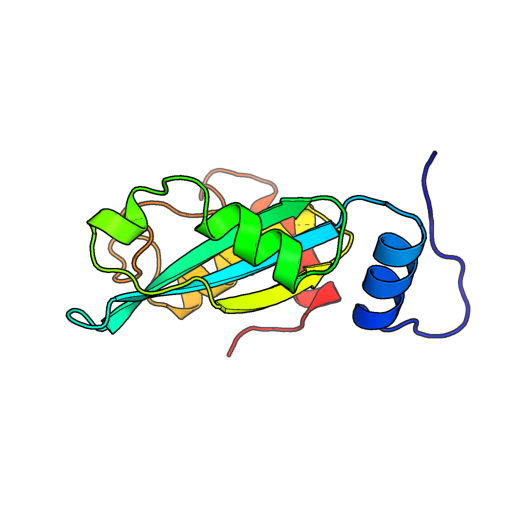 . GLY A 1 105 ? -11.185 10.497 9.360 1.00 96.88 105 GLY A N 1
ATOM 779 C CA . GLY A 1 105 ? -11.697 9.360 8.601 1.00 96.88 105 GLY A CA 1
ATOM 780 C C 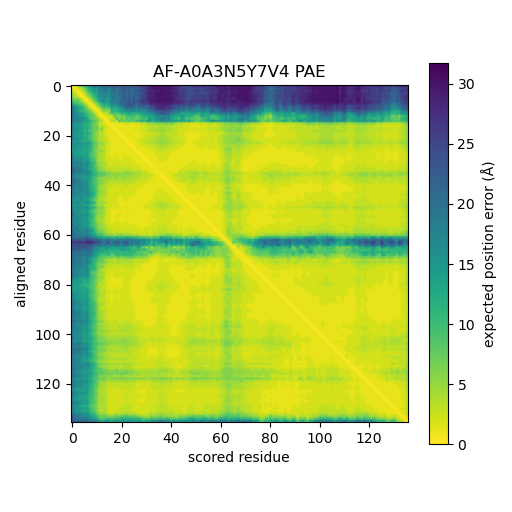. GLY A 1 105 ? -12.066 8.132 9.438 1.00 96.88 105 GLY A C 1
ATOM 781 O O . GLY A 1 105 ? -11.802 8.070 10.639 1.00 96.88 105 GLY A O 1
ATOM 782 N N . THR A 1 106 ? -12.644 7.134 8.771 1.00 96.75 106 THR A N 1
ATOM 783 C CA . THR A 1 106 ? -13.196 5.902 9.362 1.00 96.75 106 THR A CA 1
ATOM 784 C C . THR A 1 106 ? -12.446 4.628 8.971 1.00 96.75 106 THR A C 1
ATOM 786 O O . THR A 1 106 ? -12.833 3.542 9.396 1.00 96.75 106 THR A O 1
ATOM 789 N N . SER A 1 107 ? -11.366 4.719 8.188 1.00 96.69 107 SER A N 1
ATOM 790 C CA . SER A 1 107 ? -10.553 3.532 7.895 1.00 96.69 107 SER A CA 1
ATOM 791 C C . SER A 1 107 ? -9.893 2.978 9.166 1.00 96.69 107 SER A C 1
ATOM 793 O O . SER A 1 107 ? -9.702 3.677 10.168 1.00 96.69 107 SER A O 1
ATOM 795 N N . GLY A 1 108 ? -9.430 1.729 9.100 1.00 95.44 108 GLY A N 1
ATOM 796 C CA . GLY A 1 108 ? -8.631 1.111 10.162 1.00 95.44 108 GLY A CA 1
ATOM 797 C C . GLY A 1 108 ? -7.236 1.735 10.336 1.00 95.44 108 GLY A C 1
ATOM 798 O O . GLY A 1 108 ? -6.479 1.350 11.238 1.00 95.44 108 GLY A O 1
ATOM 799 N N . ASN A 1 109 ? -6.858 2.686 9.474 1.00 96.62 109 ASN A N 1
ATOM 800 C CA . ASN A 1 109 ? -5.577 3.376 9.504 1.00 96.62 109 ASN A CA 1
ATOM 801 C C . ASN A 1 109 ? -5.625 4.589 10.440 1.00 96.62 109 ASN A C 1
ATOM 803 O O . ASN A 1 109 ? -6.354 5.554 10.217 1.00 96.62 109 ASN A O 1
ATOM 807 N N . ALA A 1 110 ? -4.762 4.587 11.459 1.00 95.88 110 ALA A N 1
ATOM 808 C CA . ALA A 1 110 ? -4.614 5.731 12.358 1.00 95.88 110 ALA A CA 1
ATOM 809 C C . ALA A 1 110 ? -4.088 6.981 11.627 1.00 95.88 110 ALA A C 1
ATOM 811 O O . ALA A 1 110 ? -4.501 8.095 11.935 1.00 95.88 110 ALA A O 1
ATOM 812 N N . ILE A 1 111 ? -3.201 6.787 10.645 1.00 96.38 111 ILE A N 1
ATOM 813 C CA . ILE A 1 111 ? -2.536 7.845 9.8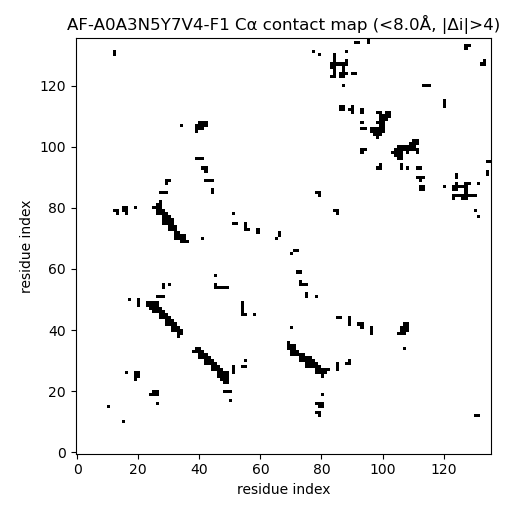77 1.00 96.38 111 ILE A CA 1
ATOM 814 C C . ILE A 1 111 ? -2.551 7.541 8.377 1.00 96.38 111 ILE A C 1
ATOM 816 O O . ILE A 1 111 ? -2.715 6.396 7.961 1.00 96.38 111 ILE A O 1
ATOM 820 N N . ASN A 1 112 ? -2.327 8.576 7.570 1.00 97.06 112 ASN A N 1
ATOM 821 C CA . ASN A 1 112 ? -2.132 8.451 6.126 1.00 97.06 112 ASN A CA 1
ATOM 822 C C . ASN A 1 112 ? -0.823 7.711 5.787 1.00 97.06 112 ASN A C 1
ATOM 824 O O . ASN A 1 112 ? 0.205 7.939 6.428 1.00 97.06 112 ASN A O 1
ATOM 828 N N . GLY A 1 113 ? -0.829 6.907 4.719 1.00 94.06 113 GLY A N 1
ATOM 829 C CA . GLY A 1 113 ? 0.380 6.287 4.153 1.00 94.06 113 GLY A CA 1
ATOM 830 C C . GLY A 1 113 ? 1.338 7.312 3.522 1.00 94.06 113 GLY A C 1
ATOM 831 O O . GLY A 1 113 ? 2.569 7.149 3.495 1.00 94.06 113 GLY A O 1
ATOM 832 N N . ILE A 1 114 ? 0.786 8.440 3.071 1.00 96.44 114 ILE A N 1
ATOM 833 C CA . ILE A 1 114 ? 1.525 9.617 2.620 1.00 96.44 114 ILE A CA 1
ATOM 834 C C . ILE A 1 114 ? 1.060 10.837 3.413 1.00 96.44 114 ILE A C 1
ATOM 836 O O . ILE A 1 114 ? -0.092 11.255 3.328 1.00 96.44 114 ILE A O 1
ATOM 840 N N . SER A 1 115 ? 1.990 11.455 4.144 1.00 94.00 115 SER A N 1
ATOM 841 C CA . SER A 1 115 ? 1.744 12.725 4.833 1.00 94.00 115 SER A CA 1
ATOM 842 C C . SER A 1 115 ? 1.183 13.780 3.875 1.00 94.00 115 SER A C 1
ATOM 844 O O . SER A 1 115 ? 1.706 13.958 2.774 1.00 94.00 115 SER A O 1
ATOM 846 N N . SER A 1 116 ? 0.176 14.535 4.320 1.00 89.81 116 SER A N 1
ATOM 847 C CA . SER A 1 116 ? -0.394 15.667 3.574 1.00 89.81 116 SER A CA 1
ATOM 848 C C . SER A 1 116 ? 0.635 16.759 3.265 1.00 89.81 116 SER A C 1
ATOM 850 O O . SER A 1 116 ? 0.486 17.486 2.291 1.00 89.81 116 SER A O 1
ATOM 852 N N . ARG A 1 117 ? 1.713 16.838 4.056 1.00 93.25 117 ARG A N 1
ATOM 853 C CA . ARG A 1 117 ? 2.827 17.779 3.864 1.00 93.25 117 ARG A CA 1
ATOM 854 C C . ARG A 1 117 ? 3.894 17.273 2.888 1.00 93.25 117 ARG A C 1
ATOM 856 O O . ARG A 1 117 ? 4.865 17.974 2.622 1.00 93.25 117 ARG A O 1
ATOM 863 N N . ASN A 1 118 ? 3.769 16.047 2.379 1.00 94.44 118 ASN A N 1
ATOM 864 C CA . ASN A 1 118 ? 4.747 15.494 1.452 1.00 94.44 118 ASN A CA 1
ATOM 865 C C . ASN A 1 118 ? 4.547 16.083 0.047 1.00 94.44 118 ASN A C 1
ATOM 867 O O . ASN A 1 118 ? 3.586 15.742 -0.640 1.00 94.44 118 ASN A O 1
ATOM 871 N N . GLN A 1 119 ? 5.500 16.899 -0.407 1.00 95.69 119 GLN A N 1
ATOM 872 C CA . GLN A 1 119 ? 5.476 17.531 -1.734 1.00 95.69 119 GLN A CA 1
ATOM 873 C C . GLN A 1 119 ? 5.424 16.520 -2.895 1.00 95.69 119 GLN A C 1
ATOM 875 O O . GLN A 1 119 ? 4.959 16.849 -3.980 1.00 95.69 119 GLN A O 1
ATOM 880 N N . LYS A 1 120 ? 5.845 15.268 -2.669 1.00 96.38 120 LYS A N 1
ATOM 881 C CA . LYS A 1 120 ? 5.809 14.185 -3.663 1.00 96.38 120 LYS A CA 1
ATOM 882 C C . LYS A 1 120 ? 4.509 13.371 -3.635 1.00 96.38 120 LYS A C 1
ATOM 884 O O . LYS A 1 120 ? 4.418 12.384 -4.361 1.00 96.38 120 LYS A O 1
ATOM 889 N N . LYS A 1 121 ? 3.496 13.746 -2.831 1.00 95.44 121 LYS A N 1
ATOM 890 C CA . LYS A 1 121 ? 2.221 12.998 -2.745 1.00 95.44 121 LYS A CA 1
ATOM 891 C C . LYS A 1 121 ? 1.613 12.776 -4.130 1.00 95.44 121 LYS A C 1
ATOM 893 O O . LYS A 1 121 ? 1.324 11.636 -4.478 1.00 95.44 121 LYS A O 1
ATOM 898 N N . ALA A 1 122 ? 1.498 13.833 -4.933 1.00 96.56 122 ALA A N 1
ATOM 899 C CA . ALA A 1 122 ? 0.946 13.742 -6.283 1.00 96.56 122 ALA A CA 1
ATOM 900 C C . ALA A 1 122 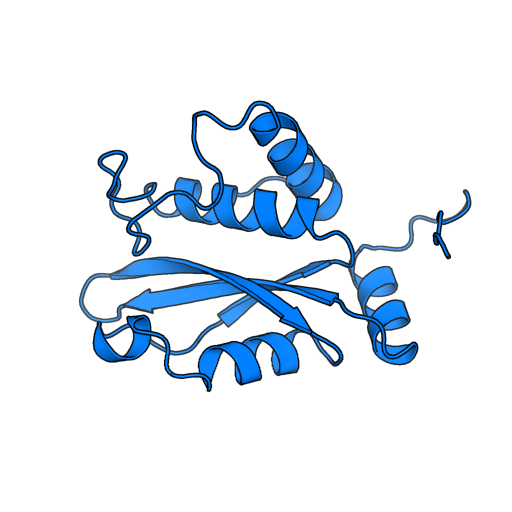? 1.728 12.763 -7.178 1.00 96.56 122 ALA A C 1
ATOM 902 O O . ALA A 1 122 ? 1.123 12.001 -7.926 1.00 96.56 122 ALA A O 1
ATOM 903 N N . THR A 1 123 ? 3.058 12.721 -7.059 1.00 97.06 123 THR A N 1
ATOM 904 C CA . THR A 1 123 ? 3.910 11.791 -7.814 1.00 97.06 123 THR A CA 1
ATOM 905 C C . THR A 1 123 ? 3.625 10.336 -7.453 1.00 97.06 123 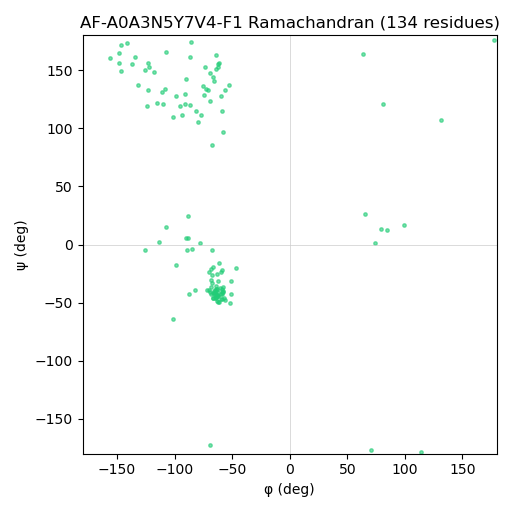THR A C 1
ATOM 907 O O . THR A 1 123 ? 3.449 9.518 -8.351 1.00 97.06 123 THR A O 1
ATOM 910 N N . TYR A 1 124 ? 3.523 10.011 -6.161 1.00 97.50 124 TYR A N 1
ATOM 911 C CA . TYR A 1 124 ? 3.208 8.647 -5.723 1.00 97.50 124 TYR A CA 1
ATOM 912 C C . TYR A 1 124 ? 1.819 8.208 -6.193 1.00 97.50 124 TYR A C 1
ATOM 914 O O . TYR A 1 124 ? 1.663 7.101 -6.701 1.00 97.50 124 TYR A O 1
ATOM 922 N N . ILE A 1 125 ? 0.820 9.089 -6.082 1.00 97.19 125 ILE A N 1
ATOM 923 C CA . ILE A 1 125 ? -0.541 8.816 -6.564 1.00 97.19 125 ILE A CA 1
ATOM 924 C C . ILE A 1 125 ? -0.547 8.592 -8.079 1.00 97.19 125 ILE A C 1
ATOM 926 O O . ILE A 1 125 ? -1.143 7.626 -8.548 1.00 97.19 125 ILE A O 1
ATOM 930 N N . LYS A 1 126 ? 0.170 9.426 -8.843 1.00 95.62 126 LYS A N 1
ATOM 931 C CA . LYS A 1 126 ? 0.311 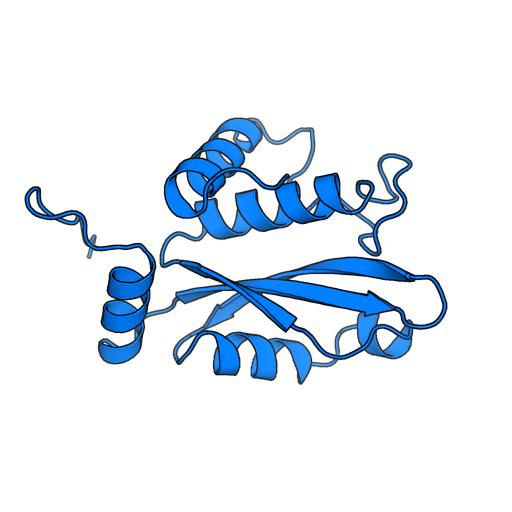9.245 -10.291 1.00 95.62 126 LYS A CA 1
ATOM 932 C C . LYS A 1 126 ? 0.925 7.884 -10.622 1.00 95.62 126 LYS A C 1
ATOM 934 O O . LYS A 1 126 ? 0.377 7.176 -11.454 1.00 95.62 126 LYS A O 1
ATOM 939 N N . LYS A 1 127 ? 2.007 7.496 -9.939 1.00 95.12 127 LYS A N 1
ATOM 940 C CA . LYS A 1 127 ? 2.663 6.193 -10.128 1.00 95.12 127 LYS A CA 1
ATOM 941 C C . LYS A 1 127 ? 1.726 5.026 -9.836 1.00 95.12 127 LYS A C 1
ATOM 943 O O . LYS A 1 127 ? 1.679 4.082 -10.611 1.00 95.12 127 LYS A O 1
ATOM 948 N N . ALA A 1 128 ? 0.936 5.112 -8.770 1.00 94.88 128 ALA A N 1
ATOM 949 C CA . ALA A 1 128 ? -0.061 4.093 -8.464 1.00 94.88 128 ALA A CA 1
ATOM 950 C C . ALA A 1 128 ? -1.131 3.970 -9.558 1.00 94.88 128 ALA A C 1
ATOM 952 O O . ALA A 1 128 ? -1.507 2.859 -9.913 1.00 94.88 128 ALA A O 1
ATOM 953 N N . ILE A 1 129 ? -1.595 5.093 -10.114 1.00 93.44 129 ILE A N 1
ATOM 954 C CA . ILE A 1 129 ? -2.575 5.094 -11.208 1.00 93.44 129 ILE A CA 1
ATOM 955 C C . ILE A 1 129 ? -1.958 4.561 -12.508 1.00 93.44 129 ILE A C 1
ATOM 957 O O . ILE A 1 129 ? -2.621 3.803 -13.206 1.00 93.44 129 ILE A O 1
ATOM 961 N N . GLU A 1 130 ? -0.710 4.926 -12.821 1.00 91.19 130 GLU A N 1
ATOM 962 C CA . GLU A 1 130 ? 0.034 4.401 -13.980 1.00 91.19 130 GLU A CA 1
ATOM 963 C C . GLU A 1 130 ? 0.164 2.870 -13.913 1.00 91.19 130 GLU A C 1
ATOM 965 O O . GLU A 1 130 ? -0.012 2.206 -14.927 1.00 91.19 130 GLU A O 1
ATOM 970 N N . TRP A 1 131 ? 0.426 2.315 -12.725 1.00 90.06 131 TRP A N 1
ATOM 971 C CA . TRP A 1 131 ? 0.609 0.873 -12.525 1.00 90.06 131 TRP A CA 1
ATOM 972 C C . TRP A 1 131 ? -0.691 0.075 -12.392 1.00 90.06 131 TRP A C 1
ATOM 974 O O . TRP A 1 131 ? -0.764 -1.058 -12.852 1.00 90.06 131 TRP A O 1
ATOM 984 N N . PHE A 1 132 ? -1.697 0.616 -11.703 1.00 90.75 132 PHE A N 1
ATOM 985 C CA . PHE A 1 132 ? -2.846 -0.172 -11.232 1.00 90.75 132 PHE A CA 1
ATOM 986 C C . PHE A 1 132 ? -4.203 0.376 -11.662 1.00 90.75 132 PHE A C 1
ATOM 988 O O . PHE A 1 132 ? -5.235 -0.214 -11.335 1.00 90.75 132 PHE A O 1
ATOM 995 N N . GLY A 1 133 ? -4.223 1.531 -12.323 1.00 90.38 133 GLY A N 1
ATOM 996 C CA . GLY A 1 133 ? -5.440 2.294 -12.545 1.00 90.38 133 GLY A CA 1
ATOM 997 C C . GLY A 1 133 ? -5.985 2.949 -11.270 1.00 90.38 133 GLY A C 1
ATOM 998 O O . GLY A 1 133 ? -5.396 2.913 -10.185 1.00 90.38 133 GLY A O 1
ATOM 999 N N . LYS A 1 134 ? -7.137 3.609 -11.419 1.00 86.94 134 LYS A N 1
ATOM 1000 C CA . LYS A 1 134 ? -7.835 4.273 -10.310 1.00 86.94 134 LYS A CA 1
ATOM 1001 C C . LYS A 1 134 ? -8.505 3.247 -9.398 1.00 86.94 134 LYS A C 1
ATOM 1003 O O . LYS A 1 134 ? -8.896 2.168 -9.834 1.00 86.94 134 LYS A O 1
ATOM 1008 N N . VAL A 1 135 ? -8.675 3.617 -8.133 1.00 82.69 135 VAL A N 1
ATOM 1009 C CA . VAL A 1 135 ? -9.530 2.882 -7.195 1.00 82.69 135 VAL A CA 1
ATOM 1010 C C . VAL A 1 135 ? -10.887 3.576 -7.203 1.00 82.69 135 VAL A C 1
ATOM 1012 O O . VAL A 1 135 ? -10.940 4.773 -6.927 1.00 82.69 135 VAL A O 1
ATOM 1015 N N . PHE A 1 136 ? -11.939 2.858 -7.596 1.00 68.12 136 PHE A N 1
ATOM 1016 C CA . PHE A 1 136 ? -13.327 3.331 -7.558 1.00 68.12 136 PHE A CA 1
ATOM 1017 C C . PHE A 1 136 ? -14.008 2.865 -6.275 1.00 68.12 136 PHE A C 1
ATOM 1019 O O . PHE A 1 136 ? -13.680 1.735 -5.823 1.00 68.12 136 PHE A O 1
#